Protein AF-A0A537JUT5-F1 (afdb_monomer)

Organism: NCBI:txid2569760

Foldseek 3Di:
DVVVLLVVLLVLLQVLVVVLVCLVPPDPDDPVVSLVVNLVSLVVSLVVNVVSQDPDDPDPLSVVLVVLSVVLVVQLVVLVPDPPDDPVRSVVVNSVSSVVSSVVNCVSSVHD

Radius of gyration: 15.21 Å; Cα contacts (8 Å, |Δi|>4): 72; chains: 1; bounding box: 45×18×39 Å

Nearest PDB structures (foldseek):
  2lfd-assembly1_A  TM=4.135E-01  e=1.112E+00  Escherichia coli
  6fvq-assembly1_A  TM=3.020E-01  e=5.779E+00  endosymbiont of Tevnia jerichonana (vent Tica)

Solvent-accessible surface area (backbone atoms only — not comparable to full-atom values): 6455 Å² total; per-residue (Å²): 111,70,66,61,50,50,52,53,49,38,53,55,50,51,51,47,51,51,53,46,51,45,50,70,75,72,54,95,63,55,73,68,58,43,50,55,52,40,55,45,48,44,51,56,46,53,52,52,50,58,74,65,54,70,97,75,73,90,49,66,65,64,49,49,53,50,53,49,53,49,51,43,49,54,54,48,53,53,59,67,68,50,83,92,61,57,69,70,60,5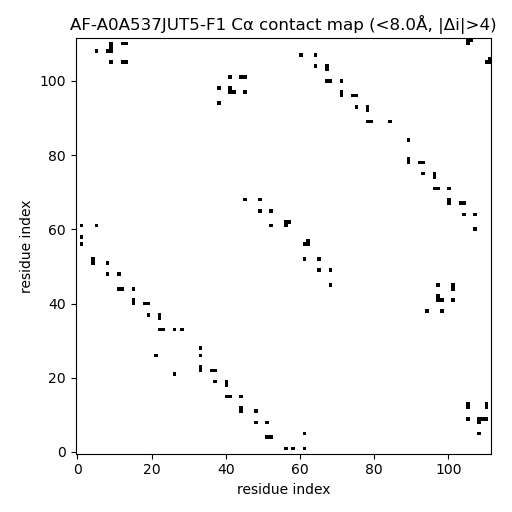0,50,53,52,50,54,50,48,49,48,53,45,45,51,52,50,33,50,76,60,72,52,133

Secondary structure (DSSP, 8-state):
-HHHHHHHHHHHHHHHHHHHHHHHHS--S-HHHHHHHHHHHHHHHHHHHHHHS-SS---HHHHHHHHHHHHHHHHHHHHHT-SS--HHHHHHHHHHHHHHHHHHHHHHTT--

Structure (mmCIF, N/CA/C/O backbone):
data_AF-A0A537JUT5-F1
#
_entry.id   AF-A0A537JUT5-F1
#
loop_
_atom_site.group_PDB
_atom_site.id
_atom_site.type_symbol
_atom_site.label_atom_id
_atom_site.label_alt_id
_atom_site.label_comp_id
_atom_site.label_asym_id
_atom_site.label_entity_id
_atom_site.label_seq_id
_atom_site.pdbx_PDB_ins_code
_atom_site.Cartn_x
_atom_site.Cartn_y
_atom_site.Cartn_z
_atom_site.occupancy
_atom_site.B_iso_or_equiv
_atom_site.auth_seq_id
_atom_site.auth_comp_id
_atom_site.auth_asym_id
_atom_site.auth_atom_id
_atom_site.pdbx_PDB_model_num
ATOM 1 N N . MET A 1 1 ? -20.088 -3.867 12.276 1.00 65.56 1 MET A N 1
ATOM 2 C CA . MET A 1 1 ? -19.205 -4.772 11.504 1.00 65.56 1 MET A CA 1
ATOM 3 C C . MET A 1 1 ? -18.048 -4.011 10.877 1.00 65.56 1 MET A C 1
ATOM 5 O O . MET A 1 1 ? -16.918 -4.393 11.133 1.00 65.56 1 MET A O 1
ATOM 9 N N . SER A 1 2 ? -18.295 -2.923 10.140 1.00 80.44 2 SER A N 1
ATOM 10 C CA . SER A 1 2 ? -17.233 -2.136 9.489 1.00 80.44 2 SER A CA 1
ATOM 11 C C . SER A 1 2 ? -16.146 -1.626 10.444 1.00 80.44 2 SER A C 1
ATOM 13 O O . SER A 1 2 ? -14.970 -1.771 10.134 1.00 80.44 2 SER A O 1
ATOM 15 N N . ASP A 1 3 ? -16.507 -1.134 11.635 1.00 86.12 3 ASP A N 1
ATOM 16 C CA . ASP A 1 3 ? -15.513 -0.654 12.612 1.00 86.12 3 ASP A CA 1
ATOM 17 C C . ASP A 1 3 ? -14.598 -1.761 13.151 1.00 86.12 3 ASP A C 1
ATOM 19 O O . ASP A 1 3 ? -13.412 -1.530 13.360 1.00 86.12 3 ASP A O 1
ATOM 23 N N . GLN A 1 4 ? -15.119 -2.980 13.328 1.00 89.75 4 GLN A N 1
ATOM 24 C CA . GLN A 1 4 ? -14.309 -4.119 13.767 1.00 89.75 4 GLN A CA 1
ATOM 25 C C . GLN A 1 4 ? -13.291 -4.510 12.689 1.00 89.75 4 GLN A C 1
ATOM 27 O O . GLN A 1 4 ? -12.134 -4.759 13.008 1.00 89.75 4 GLN A O 1
ATOM 32 N N . VAL A 1 5 ? -13.704 -4.509 11.417 1.00 92.12 5 VAL A N 1
ATOM 33 C CA . VAL A 1 5 ? -12.796 -4.761 10.287 1.00 92.12 5 VAL A CA 1
ATOM 34 C C . VAL A 1 5 ? -11.716 -3.683 10.227 1.00 92.12 5 VAL A C 1
ATOM 36 O O . VAL A 1 5 ? -10.541 -4.009 10.116 1.00 92.12 5 VAL A O 1
ATOM 39 N N . LEU A 1 6 ? -12.082 -2.407 10.364 1.00 93.56 6 LEU A N 1
ATOM 40 C CA . LEU A 1 6 ? -11.117 -1.305 10.355 1.00 93.56 6 LEU A CA 1
ATOM 41 C C . LEU A 1 6 ? -10.109 -1.392 11.503 1.00 93.56 6 LEU A C 1
ATOM 43 O O . LEU A 1 6 ? -8.927 -1.174 11.269 1.00 93.56 6 LEU A O 1
ATOM 47 N N . GLN A 1 7 ? -10.538 -1.763 12.711 1.00 94.31 7 GLN A N 1
ATOM 48 C CA . GLN A 1 7 ? -9.621 -1.987 13.833 1.00 94.31 7 GLN A CA 1
ATOM 49 C C . GLN A 1 7 ? -8.656 -3.146 13.571 1.00 94.31 7 GLN A C 1
ATOM 51 O O . GLN A 1 7 ? -7.471 -3.043 13.878 1.00 94.31 7 GLN A O 1
ATOM 56 N N . GLN A 1 8 ? -9.140 -4.243 12.984 1.00 94.62 8 GLN A N 1
ATOM 57 C CA . GLN A 1 8 ? -8.281 -5.373 12.631 1.00 94.62 8 GLN A CA 1
ATOM 58 C C . GLN A 1 8 ? -7.277 -5.001 11.532 1.00 94.62 8 GLN A C 1
ATOM 60 O O . GLN A 1 8 ? -6.111 -5.375 11.625 1.00 94.62 8 GLN A O 1
ATOM 65 N N . LEU A 1 9 ? -7.710 -4.236 10.526 1.00 95.38 9 LEU A N 1
ATOM 66 C CA . LEU A 1 9 ? -6.833 -3.706 9.480 1.00 95.38 9 LEU A CA 1
ATOM 67 C C . LEU A 1 9 ? -5.789 -2.746 10.055 1.00 95.38 9 LEU A C 1
ATOM 69 O O . LEU A 1 9 ? -4.621 -2.840 9.694 1.00 95.38 9 LEU A O 1
ATOM 73 N N . GLN A 1 10 ? -6.190 -1.866 10.974 1.00 96.12 10 GLN A N 1
ATOM 74 C CA . GLN A 1 10 ? -5.272 -0.954 11.649 1.00 96.12 10 GLN A CA 1
ATOM 75 C C . GLN A 1 10 ? -4.201 -1.734 12.418 1.00 96.12 10 GLN A C 1
ATOM 77 O O . GLN A 1 10 ? -3.019 -1.494 12.211 1.00 96.12 10 GLN A O 1
ATOM 82 N N . GLY A 1 11 ? -4.599 -2.718 13.233 1.00 96.25 11 GLY A N 1
ATOM 83 C CA . GLY A 1 11 ? -3.660 -3.563 13.974 1.00 96.25 11 GLY A CA 1
ATOM 84 C C . GLY A 1 11 ? -2.686 -4.316 13.063 1.00 96.25 11 GLY A C 1
ATOM 85 O O . GLY A 1 11 ? -1.484 -4.295 13.310 1.00 96.25 11 GLY A O 1
ATOM 86 N N . LEU A 1 12 ? -3.194 -4.908 11.978 1.00 96.69 12 LEU A N 1
ATOM 87 C CA . LEU A 1 12 ? -2.383 -5.606 10.979 1.00 96.69 12 LEU A CA 1
ATOM 88 C C . LEU A 1 12 ? -1.328 -4.684 10.346 1.00 96.69 12 LEU A C 1
ATOM 90 O O . LEU A 1 12 ? -0.159 -5.051 10.248 1.00 96.69 12 LEU A O 1
ATOM 94 N N . VAL A 1 13 ? -1.738 -3.497 9.891 1.00 96.25 13 VAL A N 1
ATOM 95 C CA . VAL A 1 13 ? -0.833 -2.562 9.209 1.00 96.25 13 VAL A CA 1
ATOM 96 C C . VAL A 1 13 ? 0.157 -1.936 10.195 1.00 96.25 13 VAL A C 1
ATOM 98 O O . VAL A 1 13 ? 1.326 -1.777 9.856 1.00 96.25 13 VAL A O 1
ATOM 101 N N . SER A 1 14 ? -0.257 -1.650 11.433 1.00 96.38 14 SER A N 1
ATOM 102 C CA . SER A 1 14 ? 0.657 -1.176 12.478 1.00 96.38 14 SER A CA 1
ATOM 103 C C . SER A 1 14 ? 1.743 -2.206 12.805 1.00 96.38 14 SER A C 1
ATOM 105 O O . SER A 1 14 ? 2.909 -1.835 12.910 1.00 96.38 14 SER A O 1
ATOM 107 N N . GLU A 1 15 ? 1.394 -3.492 12.913 1.00 95.38 15 GLU A N 1
ATOM 108 C CA . GLU A 1 15 ? 2.373 -4.565 13.138 1.00 95.38 15 GLU A CA 1
ATOM 109 C C . GLU A 1 15 ? 3.392 -4.645 11.993 1.00 95.38 15 GLU A C 1
ATOM 111 O O . GLU A 1 15 ? 4.595 -4.715 12.241 1.00 95.38 15 GLU A O 1
ATOM 116 N N . ALA A 1 16 ? 2.932 -4.536 10.744 1.00 95.06 16 ALA A N 1
ATOM 117 C CA . ALA A 1 16 ? 3.805 -4.540 9.573 1.00 95.06 16 ALA A CA 1
ATOM 118 C C . ALA A 1 16 ? 4.776 -3.345 9.537 1.00 95.06 16 ALA A C 1
ATOM 120 O O . ALA A 1 16 ? 5.941 -3.495 9.159 1.00 95.06 16 ALA A O 1
ATOM 121 N N . ILE A 1 17 ? 4.325 -2.152 9.945 1.00 93.31 17 ILE A N 1
ATOM 122 C CA . ILE A 1 17 ? 5.193 -0.967 10.049 1.00 93.31 17 ILE A CA 1
ATOM 123 C C . ILE A 1 17 ? 6.270 -1.181 11.110 1.00 93.31 17 ILE A C 1
ATOM 125 O O . ILE A 1 17 ? 7.441 -0.893 10.855 1.00 93.31 17 ILE A O 1
ATOM 129 N N . GLU A 1 18 ? 5.901 -1.704 12.277 1.00 92.38 18 GLU A N 1
ATOM 130 C CA . GLU A 1 18 ? 6.859 -1.981 13.347 1.00 92.38 18 GLU A CA 1
ATOM 131 C C . GLU A 1 18 ? 7.855 -3.078 12.954 1.00 92.38 18 GLU A C 1
ATOM 133 O O . GLU A 1 18 ? 9.054 -2.928 13.193 1.00 92.38 18 GLU A O 1
ATOM 138 N N . GLU A 1 19 ? 7.410 -4.130 12.260 1.00 91.56 19 GLU A N 1
ATOM 139 C CA . GLU A 1 19 ? 8.302 -5.146 11.695 1.00 91.56 19 GLU A CA 1
ATOM 140 C C . GLU A 1 19 ? 9.313 -4.505 10.735 1.00 91.56 19 GLU A C 1
ATOM 142 O O . GLU A 1 19 ? 10.525 -4.698 10.878 1.00 91.56 19 GLU A O 1
ATOM 147 N N . ARG A 1 20 ? 8.842 -3.660 9.810 1.00 88.69 20 ARG A N 1
ATOM 148 C CA . ARG A 1 20 ? 9.702 -2.960 8.849 1.00 88.69 20 ARG A CA 1
ATOM 149 C C . ARG A 1 20 ? 10.694 -2.014 9.530 1.00 88.69 20 ARG A C 1
ATOM 151 O O . ARG A 1 20 ? 11.868 -1.998 9.158 1.00 88.69 20 ARG A O 1
ATOM 158 N N . ARG A 1 21 ? 10.263 -1.258 10.545 1.00 86.62 21 ARG A N 1
ATOM 159 C CA . ARG A 1 21 ? 11.150 -0.421 11.376 1.00 86.62 21 ARG A CA 1
ATOM 160 C C . ARG A 1 21 ? 12.196 -1.287 12.091 1.00 86.62 21 ARG A C 1
ATOM 162 O O . ARG A 1 21 ? 13.378 -0.941 12.102 1.00 86.62 21 ARG A O 1
ATOM 169 N N . GLY A 1 22 ? 11.798 -2.451 12.602 1.00 84.38 22 GLY A N 1
ATOM 170 C CA . GLY A 1 22 ? 12.682 -3.421 13.248 1.00 84.38 22 GLY A CA 1
ATOM 171 C C . GLY A 1 22 ? 13.792 -3.955 12.337 1.00 84.38 22 GLY A C 1
ATOM 172 O O . GLY A 1 22 ? 14.931 -4.107 12.791 1.00 84.38 22 GLY A O 1
ATOM 173 N N . LEU A 1 23 ? 13.507 -4.162 11.044 1.00 84.06 23 LEU A N 1
ATOM 174 C CA . LEU A 1 23 ? 14.511 -4.569 10.048 1.00 84.06 23 LEU A CA 1
ATOM 175 C C . LEU A 1 23 ? 15.638 -3.539 9.897 1.00 84.06 23 LEU A C 1
ATOM 177 O O . LEU A 1 23 ? 16.791 -3.915 9.682 1.00 84.06 23 LEU A O 1
ATOM 181 N N . VAL A 1 24 ? 15.322 -2.251 10.033 1.00 74.31 24 VAL A N 1
ATOM 182 C CA . VAL A 1 24 ? 16.300 -1.159 9.921 1.00 74.31 24 VAL A CA 1
ATOM 183 C C . VAL A 1 24 ? 17.110 -1.004 11.209 1.00 74.31 24 VAL A C 1
ATOM 185 O O . VAL A 1 24 ? 18.315 -0.776 11.157 1.00 74.31 24 VAL A O 1
ATOM 188 N N . VAL A 1 25 ? 16.465 -1.140 12.371 1.00 67.06 25 VAL A N 1
ATOM 189 C CA . VAL A 1 25 ? 17.079 -0.819 13.670 1.00 67.06 25 VAL A CA 1
ATOM 190 C C . VAL A 1 25 ? 17.967 -1.948 14.210 1.00 67.06 25 VAL A C 1
ATOM 192 O O . VAL A 1 25 ? 18.975 -1.670 14.859 1.00 67.06 25 VAL A O 1
ATOM 195 N N . TYR A 1 26 ? 17.632 -3.216 13.950 1.00 59.00 26 TYR A N 1
ATOM 196 C CA . TYR A 1 26 ? 18.259 -4.353 14.645 1.00 59.00 26 TYR A CA 1
ATOM 197 C C . TYR A 1 26 ? 19.051 -5.309 13.753 1.00 59.00 26 TYR A C 1
ATOM 199 O O . TYR A 1 26 ? 19.550 -6.331 14.236 1.00 59.00 26 TYR A O 1
ATOM 207 N N . SER A 1 27 ? 19.202 -5.009 12.465 1.00 61.72 27 SER A N 1
ATOM 208 C CA . SER A 1 27 ? 19.840 -5.946 11.548 1.00 61.72 27 SER A CA 1
ATOM 209 C C . SER A 1 27 ? 21.346 -5.693 11.387 1.00 61.72 27 SER A C 1
ATOM 211 O O . SER A 1 27 ? 21.813 -4.585 11.148 1.00 61.72 27 SER A O 1
ATOM 213 N N . ARG A 1 28 ? 22.137 -6.771 11.486 1.00 69.31 28 ARG A N 1
ATOM 214 C CA . ARG A 1 28 ? 23.514 -6.842 10.946 1.00 69.31 28 ARG A CA 1
ATOM 215 C C . ARG A 1 28 ? 23.507 -7.233 9.458 1.00 69.31 28 ARG A C 1
ATOM 217 O O . ARG A 1 28 ? 24.495 -7.766 8.959 1.00 69.31 28 ARG A O 1
ATOM 224 N N . LEU A 1 29 ? 22.359 -7.075 8.801 1.00 73.38 29 LEU A N 1
ATOM 225 C CA . LEU A 1 29 ? 22.100 -7.544 7.445 1.00 73.38 29 LEU A CA 1
ATOM 226 C C . LEU A 1 29 ? 22.675 -6.571 6.421 1.00 73.38 29 LEU A C 1
ATOM 228 O O . LEU A 1 29 ? 22.883 -5.389 6.703 1.00 73.38 29 LEU A O 1
ATOM 232 N N . GLN A 1 30 ? 22.925 -7.070 5.213 1.00 81.81 30 GLN A N 1
ATOM 233 C CA . GLN A 1 30 ? 23.303 -6.196 4.112 1.00 81.81 30 GLN A CA 1
ATOM 234 C C . GLN A 1 30 ? 22.092 -5.361 3.659 1.00 81.81 30 GLN A C 1
ATOM 236 O O . GLN A 1 30 ? 20.965 -5.858 3.697 1.00 81.81 30 GLN A O 1
ATOM 241 N N . PRO A 1 31 ? 22.291 -4.129 3.150 1.00 82.69 31 PRO A N 1
ATOM 242 C CA . PRO A 1 31 ? 21.191 -3.264 2.709 1.00 82.69 31 PRO A CA 1
ATOM 243 C C . PRO A 1 31 ? 20.213 -3.927 1.725 1.00 82.69 31 PRO A C 1
ATOM 245 O O . PRO A 1 31 ? 19.010 -3.707 1.806 1.00 82.69 31 PRO A O 1
ATOM 248 N N . VAL A 1 32 ? 20.717 -4.788 0.835 1.00 84.44 32 VAL A N 1
ATOM 249 C CA . VAL A 1 32 ? 19.900 -5.533 -0.140 1.00 84.44 32 VAL A CA 1
ATOM 250 C C . VAL A 1 32 ? 18.991 -6.565 0.535 1.00 84.44 32 VAL A C 1
ATOM 252 O O . VAL A 1 32 ? 17.872 -6.799 0.087 1.00 84.44 32 VAL A O 1
ATOM 255 N N . GLU A 1 33 ? 19.452 -7.195 1.615 1.00 84.44 33 GLU A N 1
ATOM 256 C CA . GLU A 1 33 ? 18.653 -8.163 2.369 1.00 84.44 33 GLU A CA 1
ATOM 257 C C . GLU A 1 33 ? 17.543 -7.456 3.150 1.00 84.44 33 GLU A C 1
ATOM 259 O O . GLU A 1 33 ? 16.411 -7.936 3.163 1.00 84.44 33 GLU A O 1
ATOM 264 N N . ILE A 1 34 ? 17.850 -6.288 3.728 1.00 86.62 34 ILE A N 1
ATOM 265 C CA . ILE A 1 34 ? 16.877 -5.433 4.420 1.00 86.62 34 ILE A CA 1
ATOM 266 C C . ILE A 1 34 ? 15.778 -4.991 3.452 1.00 86.62 34 ILE A C 1
ATOM 268 O O . ILE A 1 34 ? 14.602 -5.167 3.761 1.00 86.62 34 ILE A O 1
ATOM 272 N N . ASP A 1 35 ? 16.146 -4.469 2.277 1.00 87.88 35 ASP A N 1
ATOM 273 C CA . ASP A 1 35 ? 15.172 -4.038 1.269 1.00 87.88 35 ASP A CA 1
ATOM 274 C C . ASP A 1 35 ? 14.286 -5.211 0.834 1.00 87.88 35 ASP A C 1
ATOM 276 O O . ASP A 1 35 ? 13.064 -5.120 0.908 1.00 87.88 35 ASP A O 1
ATOM 280 N N . ARG A 1 36 ? 14.873 -6.372 0.520 1.00 88.50 36 ARG A N 1
ATOM 281 C CA . ARG A 1 36 ? 14.103 -7.566 0.140 1.00 88.50 36 ARG A CA 1
ATOM 282 C C . ARG A 1 36 ? 13.102 -7.998 1.212 1.00 88.50 36 ARG A C 1
ATOM 284 O O . ARG A 1 36 ? 11.997 -8.427 0.880 1.00 88.50 36 ARG A O 1
ATOM 291 N N . MET A 1 37 ? 13.494 -7.937 2.483 1.00 90.50 37 MET A N 1
ATOM 292 C CA . MET A 1 37 ? 12.603 -8.256 3.597 1.00 90.50 37 MET A CA 1
ATOM 293 C C . MET A 1 37 ? 11.500 -7.206 3.742 1.00 90.50 37 MET A C 1
ATOM 295 O O . MET A 1 37 ? 10.341 -7.586 3.875 1.00 90.50 37 MET A O 1
ATOM 299 N N . ALA A 1 38 ? 11.824 -5.916 3.625 1.00 91.25 38 ALA A N 1
ATOM 300 C CA . ALA A 1 38 ? 10.833 -4.842 3.650 1.00 91.25 38 ALA A CA 1
ATOM 301 C C . ALA A 1 38 ? 9.792 -5.007 2.529 1.00 91.25 38 ALA A C 1
ATOM 303 O O . ALA A 1 38 ? 8.594 -4.999 2.810 1.00 91.25 38 ALA A O 1
ATOM 304 N N . ARG A 1 39 ? 10.229 -5.293 1.292 1.00 93.12 39 ARG A N 1
ATOM 305 C CA . ARG A 1 39 ? 9.319 -5.555 0.160 1.00 93.12 39 ARG A CA 1
ATOM 306 C C . ARG A 1 39 ? 8.407 -6.751 0.399 1.00 93.12 39 ARG A C 1
ATOM 308 O O . ARG A 1 39 ? 7.257 -6.744 -0.031 1.00 93.12 39 ARG A O 1
ATOM 315 N N . ARG A 1 40 ? 8.897 -7.787 1.087 1.00 93.88 40 ARG A N 1
ATOM 316 C CA . ARG A 1 40 ? 8.061 -8.931 1.474 1.00 93.88 40 ARG A CA 1
ATOM 317 C C . ARG A 1 40 ? 6.990 -8.516 2.480 1.00 93.88 40 ARG A C 1
ATOM 319 O O . ARG A 1 40 ? 5.829 -8.825 2.255 1.00 93.88 40 ARG A O 1
ATOM 326 N N . VAL A 1 41 ? 7.365 -7.792 3.535 1.00 94.88 41 VAL A N 1
ATOM 327 C CA . VAL A 1 41 ? 6.419 -7.304 4.554 1.00 94.88 41 VAL A CA 1
ATOM 328 C C . VAL A 1 41 ? 5.318 -6.454 3.914 1.00 94.88 41 VAL A C 1
ATOM 330 O O . VAL A 1 41 ? 4.139 -6.663 4.198 1.00 94.88 41 VAL A O 1
ATOM 333 N N . GLU A 1 42 ? 5.680 -5.547 3.005 1.00 94.75 42 GLU A N 1
ATOM 334 C CA . GLU A 1 42 ? 4.728 -4.708 2.265 1.00 94.75 42 GLU A CA 1
ATOM 335 C C . GLU A 1 42 ? 3.732 -5.561 1.461 1.00 94.75 42 GLU A C 1
ATOM 337 O O . GLU A 1 42 ? 2.519 -5.434 1.643 1.00 94.75 42 GLU A O 1
ATOM 342 N N . ARG A 1 43 ? 4.230 -6.478 0.620 1.00 95.69 43 ARG A N 1
ATOM 343 C CA . ARG A 1 43 ? 3.400 -7.354 -0.228 1.00 95.69 43 ARG A CA 1
ATOM 344 C C . ARG A 1 43 ? 2.474 -8.250 0.593 1.00 95.69 43 ARG A C 1
ATOM 346 O O . ARG A 1 43 ? 1.270 -8.270 0.343 1.00 95.69 43 ARG A O 1
ATOM 353 N N . ASP A 1 44 ? 3.017 -8.932 1.599 1.00 96.56 44 ASP A N 1
ATOM 354 C CA . ASP A 1 44 ? 2.256 -9.840 2.461 1.00 96.56 44 ASP A CA 1
ATOM 355 C C . ASP A 1 44 ?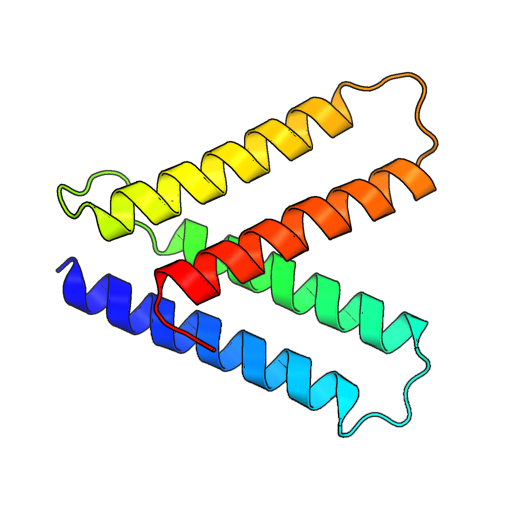 1.149 -9.080 3.207 1.00 96.56 44 ASP A C 1
ATOM 357 O O . ASP A 1 44 ? 0.038 -9.583 3.387 1.00 96.56 44 ASP A O 1
ATOM 361 N N . THR A 1 45 ? 1.424 -7.842 3.625 1.00 96.88 45 THR A N 1
ATOM 362 C CA . THR A 1 45 ? 0.429 -6.995 4.291 1.00 96.88 45 THR A CA 1
ATOM 363 C C . THR A 1 45 ? -0.678 -6.582 3.332 1.00 96.88 45 THR A C 1
ATOM 365 O O . THR A 1 45 ? -1.851 -6.718 3.671 1.00 96.88 45 THR A O 1
ATOM 368 N N . ILE A 1 46 ? -0.336 -6.145 2.119 1.00 96.88 46 ILE A N 1
ATOM 369 C CA . ILE A 1 46 ? -1.311 -5.798 1.077 1.00 96.88 46 ILE A CA 1
ATOM 370 C C . ILE A 1 46 ? -2.230 -6.983 0.751 1.00 96.88 46 ILE A C 1
ATOM 372 O O . ILE A 1 46 ? -3.446 -6.813 0.628 1.00 96.88 46 ILE A O 1
ATOM 376 N N . GLU A 1 47 ? -1.682 -8.193 0.639 1.00 96.31 47 GLU A N 1
ATOM 377 C CA . GLU A 1 47 ? -2.473 -9.406 0.417 1.00 96.31 47 GLU A CA 1
ATOM 378 C C . GLU A 1 47 ? -3.431 -9.696 1.576 1.00 96.31 47 GLU A C 1
ATOM 380 O O . GLU A 1 47 ? -4.621 -9.931 1.344 1.00 96.31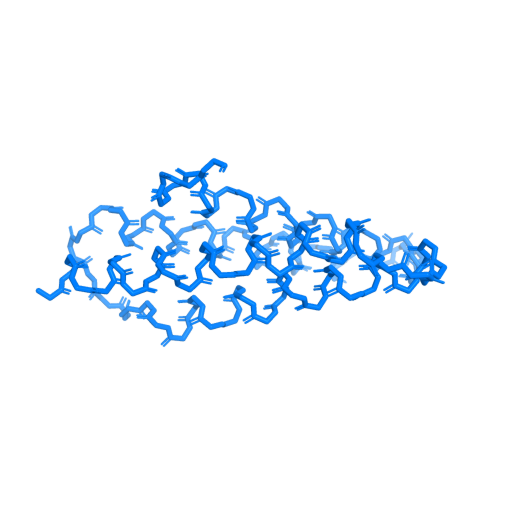 47 GLU A O 1
ATOM 385 N N . LYS A 1 48 ? -2.956 -9.608 2.824 1.00 96.50 48 LYS A N 1
ATOM 386 C CA . LYS A 1 48 ? -3.797 -9.791 4.017 1.00 96.50 48 LYS A CA 1
ATOM 387 C C . LYS A 1 48 ? -4.905 -8.737 4.105 1.00 96.50 48 LYS A C 1
ATOM 389 O O . LYS A 1 48 ? -6.058 -9.098 4.332 1.00 96.50 48 LYS A O 1
ATOM 394 N N . VAL A 1 49 ? -4.589 -7.460 3.864 1.00 95.56 49 VAL A N 1
ATOM 395 C CA . VAL A 1 49 ? -5.580 -6.368 3.830 1.00 95.56 49 VAL A CA 1
ATOM 396 C C . VAL A 1 49 ? -6.657 -6.675 2.791 1.00 95.56 49 VAL A C 1
ATOM 398 O O . VAL A 1 49 ? -7.845 -6.615 3.106 1.00 95.56 49 VAL A O 1
ATOM 401 N N . ARG A 1 50 ? -6.262 -7.070 1.575 1.00 94.50 50 ARG A N 1
ATOM 402 C CA . ARG A 1 50 ? -7.193 -7.437 0.499 1.00 94.50 50 ARG A CA 1
ATOM 403 C C . ARG A 1 50 ? -8.116 -8.585 0.905 1.00 94.50 50 ARG A C 1
ATOM 405 O O . ARG A 1 50 ? -9.314 -8.495 0.667 1.00 94.50 50 ARG A O 1
ATOM 412 N N . GLY A 1 51 ? -7.578 -9.622 1.549 1.00 94.50 51 GLY A N 1
ATOM 413 C CA . GLY A 1 51 ? -8.351 -10.777 2.019 1.00 94.50 51 GLY A CA 1
ATOM 414 C C . GLY A 1 51 ? -9.312 -10.478 3.178 1.00 94.50 51 GLY A C 1
ATOM 415 O O . GLY A 1 51 ? -10.258 -11.229 3.394 1.00 94.50 51 GLY A O 1
ATOM 416 N N . MET A 1 52 ? -9.090 -9.392 3.922 1.00 93.69 52 ME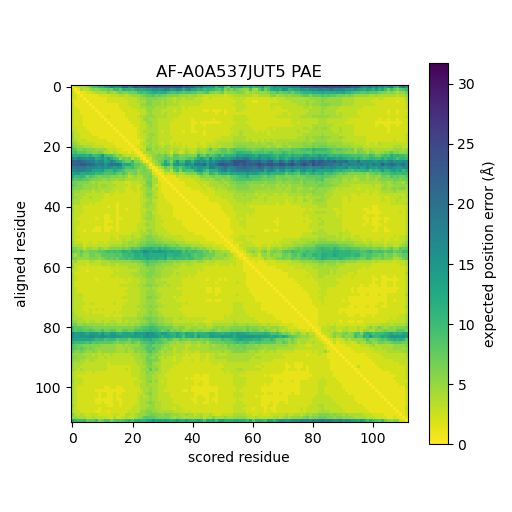T A N 1
ATOM 417 C CA . MET A 1 52 ? -9.944 -8.974 5.041 1.00 93.69 52 MET A CA 1
ATOM 418 C C . MET A 1 52 ? -11.025 -7.966 4.642 1.00 93.69 52 MET A C 1
ATOM 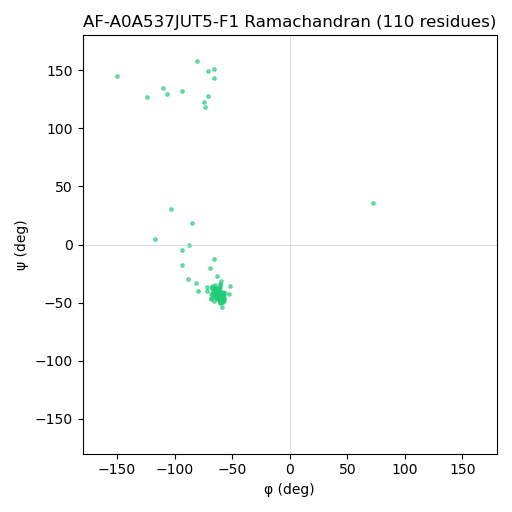420 O O . MET A 1 52 ? -11.987 -7.768 5.390 1.00 93.69 52 MET A O 1
ATOM 424 N N . LEU A 1 53 ? -10.880 -7.305 3.491 1.00 92.62 53 LEU A N 1
ATOM 425 C CA . LEU A 1 53 ? -11.885 -6.365 3.014 1.00 92.62 53 LEU A CA 1
ATOM 426 C C . LEU A 1 53 ? -13.142 -7.126 2.564 1.00 92.62 53 LEU A C 1
ATOM 428 O O . LEU A 1 53 ? -13.048 -8.020 1.727 1.00 92.62 53 LEU A O 1
ATOM 432 N N . PRO A 1 54 ? -14.339 -6.763 3.061 1.00 89.25 54 PRO A N 1
ATOM 433 C CA . PRO A 1 54 ? -15.579 -7.356 2.569 1.00 89.25 54 PRO A CA 1
ATOM 434 C C . PRO A 1 54 ? -15.803 -6.959 1.106 1.00 89.25 54 PRO A C 1
ATOM 436 O O . PRO A 1 54 ? -15.435 -5.850 0.728 1.00 89.25 54 PRO A O 1
ATOM 439 N N . ASP A 1 55 ? -16.478 -7.783 0.302 1.00 85.25 55 ASP A N 1
ATOM 440 C CA . ASP A 1 55 ? -16.785 -7.454 -1.104 1.00 85.25 55 ASP A CA 1
ATOM 441 C C . ASP A 1 55 ? -17.745 -6.261 -1.225 1.00 85.25 55 ASP A C 1
ATOM 443 O O . ASP A 1 55 ? -17.603 -5.384 -2.080 1.00 85.25 55 ASP A O 1
ATOM 447 N N . THR A 1 56 ? -18.704 -6.167 -0.302 1.00 84.50 56 THR A N 1
ATOM 448 C CA . THR A 1 56 ? -19.700 -5.093 -0.249 1.00 84.50 56 THR A CA 1
ATOM 449 C C . THR A 1 56 ? -19.662 -4.400 1.105 1.00 84.50 56 THR A C 1
ATOM 451 O O . THR A 1 56 ? -19.767 -5.045 2.145 1.00 84.50 56 THR A O 1
ATOM 454 N N . SER A 1 57 ? -19.534 -3.074 1.102 1.00 86.00 57 SER A N 1
ATOM 455 C CA . SER A 1 57 ? -19.613 -2.239 2.301 1.00 86.00 57 SER A CA 1
ATOM 456 C C . SER A 1 57 ? -20.165 -0.869 1.922 1.00 86.00 57 SER A C 1
ATOM 458 O O . SER A 1 57 ? -19.872 -0.379 0.834 1.00 86.00 57 SER A O 1
ATOM 460 N N . GLN A 1 58 ? -20.952 -0.266 2.813 1.00 88.69 58 GLN A N 1
ATOM 461 C CA . GLN A 1 58 ? -21.381 1.135 2.709 1.00 88.69 58 GLN A CA 1
ATOM 462 C C . GLN A 1 58 ? -20.451 2.085 3.485 1.00 88.69 58 GLN A C 1
ATOM 464 O O . GLN A 1 58 ? -20.632 3.299 3.438 1.00 88.69 58 GLN A O 1
ATOM 469 N N . ASP A 1 59 ? -19.460 1.549 4.209 1.00 92.38 59 ASP A N 1
ATOM 470 C CA . ASP A 1 59 ? -18.469 2.363 4.912 1.00 92.38 59 ASP A CA 1
ATOM 471 C C . ASP A 1 59 ? -17.483 2.965 3.903 1.00 92.38 59 ASP A C 1
ATOM 473 O O . ASP A 1 59 ? -16.756 2.244 3.211 1.00 92.38 59 ASP A O 1
ATOM 477 N N . GLN A 1 60 ? -17.451 4.297 3.845 1.00 92.00 60 GLN A N 1
ATOM 478 C CA . GLN A 1 60 ? -16.620 5.055 2.911 1.00 92.00 60 GLN A CA 1
ATOM 479 C C . GLN A 1 60 ? -15.121 4.779 3.082 1.00 92.00 60 GLN A C 1
ATOM 481 O O . GLN A 1 60 ? -14.393 4.795 2.092 1.00 92.00 60 GLN A O 1
ATOM 486 N N . ARG A 1 61 ? -14.648 4.480 4.301 1.00 92.94 61 ARG A N 1
ATOM 487 C CA . ARG A 1 61 ? -13.232 4.170 4.558 1.00 92.94 61 ARG A CA 1
ATOM 488 C C . ARG A 1 61 ? -12.855 2.836 3.927 1.00 92.94 61 ARG A C 1
ATOM 490 O O . ARG A 1 61 ? -11.868 2.756 3.204 1.00 92.94 61 ARG A O 1
ATOM 497 N N . LEU A 1 62 ? -13.688 1.811 4.121 1.00 94.06 62 LEU A N 1
ATOM 498 C CA . LEU A 1 62 ? -13.483 0.493 3.509 1.00 94.06 62 LEU A CA 1
ATOM 499 C C . LEU A 1 62 ? -13.563 0.555 1.977 1.00 94.06 62 LEU A C 1
ATOM 501 O O . LEU A 1 62 ? -12.773 -0.092 1.291 1.00 94.06 62 LEU A O 1
ATOM 505 N N . MET A 1 63 ? -14.480 1.363 1.435 1.00 94.62 63 MET A N 1
ATOM 506 C CA . MET A 1 63 ? -14.538 1.626 -0.006 1.00 94.62 63 MET A CA 1
ATOM 507 C C . MET A 1 63 ? -13.271 2.326 -0.507 1.00 94.62 63 MET A C 1
ATOM 509 O O . MET A 1 63 ? -12.734 1.940 -1.540 1.00 94.62 63 MET A O 1
ATOM 513 N N . GLY A 1 64 ? -12.766 3.315 0.235 1.00 95.00 64 GLY A N 1
ATOM 514 C CA . GLY A 1 64 ? -11.514 3.999 -0.077 1.00 95.00 64 GLY A CA 1
ATOM 515 C C . GLY A 1 64 ? -10.327 3.038 -0.137 1.00 95.00 64 GLY A C 1
ATOM 516 O O . GLY A 1 64 ? -9.591 3.050 -1.121 1.00 95.00 64 GLY A O 1
ATOM 517 N N . LEU A 1 65 ? -10.175 2.170 0.868 1.00 95.81 65 LEU A N 1
ATOM 518 C CA . LEU A 1 65 ? -9.109 1.162 0.902 1.00 95.81 65 LEU A CA 1
ATOM 519 C C . LEU A 1 65 ? -9.184 0.223 -0.307 1.00 95.81 65 LEU A C 1
ATOM 521 O O . LEU A 1 65 ? -8.175 -0.027 -0.965 1.00 95.81 65 LEU A O 1
ATOM 525 N N . ARG A 1 66 ? -10.390 -0.244 -0.657 1.00 95.44 66 ARG A N 1
ATOM 526 C CA . ARG A 1 66 ? -10.589 -1.083 -1.845 1.00 95.44 66 ARG A CA 1
ATOM 527 C C . ARG A 1 66 ? -10.216 -0.349 -3.131 1.00 95.44 66 ARG A C 1
ATOM 529 O O . ARG A 1 66 ? -9.515 -0.910 -3.964 1.00 95.44 66 ARG A O 1
ATOM 536 N N . ASN A 1 67 ? -10.644 0.904 -3.278 1.00 96.00 67 ASN A N 1
ATOM 537 C CA . ASN A 1 67 ? -10.311 1.717 -4.446 1.00 96.00 67 ASN A CA 1
ATOM 538 C C . ASN A 1 67 ? -8.798 1.924 -4.570 1.00 96.00 67 ASN A C 1
ATOM 540 O O . ASN A 1 67 ? -8.264 1.876 -5.676 1.00 96.00 67 ASN A O 1
ATOM 544 N N . ARG A 1 68 ? -8.093 2.115 -3.448 1.00 97.12 68 ARG A N 1
ATOM 545 C CA . ARG A 1 68 ? -6.637 2.270 -3.462 1.00 97.12 68 ARG A CA 1
ATOM 546 C C . ARG A 1 68 ? -5.918 0.993 -3.896 1.00 97.12 68 ARG A C 1
ATOM 548 O O . ARG A 1 68 ? -4.985 1.075 -4.697 1.00 97.12 68 ARG A O 1
ATOM 555 N N . LEU A 1 69 ? -6.368 -0.163 -3.404 1.00 96.75 69 LEU A N 1
ATOM 556 C CA . LEU A 1 69 ? -5.857 -1.473 -3.817 1.00 96.75 69 LEU A CA 1
ATOM 557 C C . LEU A 1 69 ? -6.144 -1.768 -5.289 1.00 96.75 69 LEU A C 1
ATOM 559 O O . LEU A 1 69 ? -5.275 -2.292 -5.978 1.00 96.75 69 LEU A O 1
ATOM 563 N N . GLN A 1 70 ? -7.331 -1.406 -5.782 1.00 96.62 70 GLN A N 1
ATOM 564 C CA . GLN A 1 70 ? -7.657 -1.557 -7.198 1.00 96.62 70 GLN A CA 1
ATOM 565 C C . GLN A 1 70 ? -6.741 -0.688 -8.060 1.00 96.62 70 GLN A C 1
ATOM 567 O O . GLN A 1 70 ? -6.156 -1.188 -9.009 1.00 96.62 70 GLN A O 1
ATOM 572 N N . LYS A 1 71 ? -6.533 0.577 -7.678 1.00 97.81 71 LYS A N 1
ATOM 573 C CA . LYS A 1 71 ? -5.607 1.472 -8.380 1.00 97.81 71 LYS A CA 1
ATOM 574 C C . LYS A 1 71 ? -4.181 0.910 -8.422 1.00 97.81 71 LYS A C 1
ATOM 576 O O . LYS A 1 71 ? -3.548 0.967 -9.466 1.00 97.81 71 LYS A O 1
ATOM 581 N N . MET A 1 72 ? -3.701 0.342 -7.314 1.00 98.00 72 MET A N 1
ATOM 582 C CA . MET A 1 72 ? -2.400 -0.340 -7.274 1.00 98.00 72 MET A CA 1
ATOM 583 C C . MET A 1 72 ? -2.357 -1.512 -8.264 1.00 98.00 72 MET A C 1
ATOM 585 O O . MET A 1 72 ? -1.374 -1.671 -8.978 1.00 98.00 72 MET A O 1
ATOM 589 N N . GLN A 1 73 ? -3.411 -2.332 -8.321 1.00 97.50 73 GLN A N 1
ATOM 590 C CA . GLN A 1 73 ? -3.485 -3.440 -9.274 1.00 97.50 73 GLN A CA 1
ATOM 591 C C . GLN A 1 73 ? -3.477 -2.933 -10.721 1.00 97.50 73 GLN A C 1
ATOM 593 O O . GLN A 1 73 ? -2.720 -3.451 -11.531 1.00 97.50 73 GLN A O 1
ATOM 598 N N . ASP A 1 74 ? -4.240 -1.883 -11.026 1.00 97.94 74 ASP A N 1
ATOM 599 C CA . ASP A 1 74 ? -4.275 -1.287 -12.362 1.00 97.94 74 ASP A CA 1
ATOM 600 C C . ASP A 1 74 ? -2.891 -0.737 -12.772 1.00 97.94 74 ASP A C 1
ATOM 602 O O . ASP A 1 74 ? -2.489 -0.863 -13.927 1.00 97.94 74 ASP A O 1
ATOM 606 N N . GLU A 1 75 ? -2.144 -0.143 -11.834 1.00 97.81 75 GLU A N 1
ATOM 607 C CA . GLU A 1 75 ? -0.765 0.328 -12.040 1.00 97.81 75 GLU A CA 1
ATOM 608 C C . GLU A 1 75 ? 0.200 -0.838 -12.324 1.00 97.81 75 GLU A C 1
ATOM 610 O O . GLU A 1 75 ? 1.043 -0.740 -13.221 1.00 97.81 75 GLU A O 1
ATOM 615 N N . LEU A 1 76 ? 0.059 -1.958 -11.606 1.00 96.38 76 LEU A N 1
ATOM 616 C CA . LEU A 1 76 ? 0.846 -3.174 -11.839 1.00 96.38 76 LEU A CA 1
ATOM 617 C C . LEU A 1 76 ? 0.519 -3.815 -13.193 1.00 96.38 76 LEU A C 1
ATOM 619 O O . LEU A 1 76 ? 1.437 -4.155 -13.937 1.00 96.38 76 LEU A O 1
ATOM 623 N N . ASP A 1 77 ? -0.758 -3.914 -13.554 1.00 96.50 77 ASP A N 1
ATOM 624 C CA . ASP A 1 77 ? -1.197 -4.478 -14.834 1.00 96.50 77 ASP A CA 1
ATOM 625 C C . ASP A 1 77 ? -0.702 -3.616 -16.012 1.00 96.50 77 ASP A C 1
ATOM 627 O O . ASP A 1 77 ? -0.246 -4.130 -17.038 1.00 96.50 77 ASP A O 1
ATOM 631 N N . GLN A 1 78 ? -0.720 -2.286 -15.860 1.00 95.62 78 GLN A N 1
ATOM 632 C CA . GLN A 1 78 ? -0.124 -1.363 -16.832 1.00 95.62 78 GLN A CA 1
ATOM 633 C C . GLN A 1 78 ? 1.384 -1.579 -16.971 1.00 95.62 78 GLN A C 1
ATOM 635 O O . GLN A 1 78 ? 1.899 -1.611 -18.092 1.00 95.62 78 GLN A O 1
ATOM 640 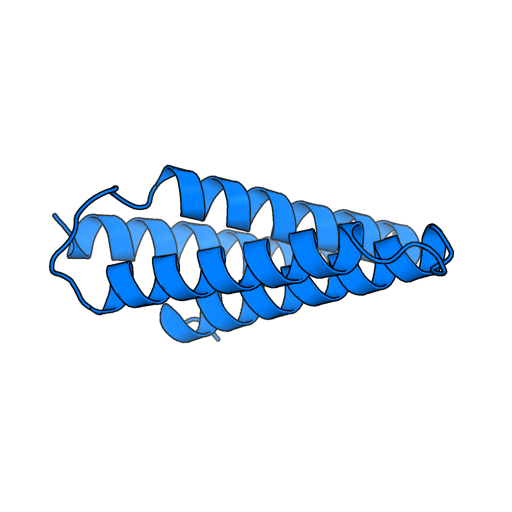N N . LEU A 1 79 ? 2.090 -1.751 -15.851 1.00 94.88 79 LEU A N 1
ATOM 641 C CA . LEU A 1 79 ? 3.521 -2.037 -15.837 1.00 94.88 79 LEU A CA 1
ATOM 642 C C . LEU A 1 79 ? 3.836 -3.387 -16.500 1.00 94.88 79 LEU A C 1
ATOM 644 O O . LEU A 1 79 ? 4.840 -3.497 -17.206 1.00 94.88 79 LEU A O 1
ATOM 648 N N . GLU A 1 80 ? 2.998 -4.407 -16.314 1.00 91.81 80 GLU A N 1
ATOM 649 C CA . GLU A 1 80 ? 3.106 -5.699 -17.003 1.00 91.81 80 GLU A CA 1
ATOM 650 C C . GLU A 1 80 ? 2.899 -5.565 -18.519 1.00 91.81 80 GLU A C 1
ATOM 652 O O . G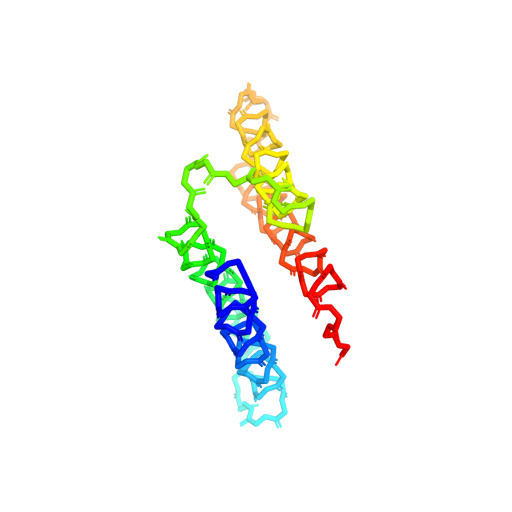LU A 1 80 ? 3.655 -6.149 -19.301 1.00 91.81 80 GLU A O 1
ATOM 657 N N . GLY A 1 81 ? 1.963 -4.716 -18.947 1.00 91.81 81 GLY A N 1
ATOM 658 C CA . GLY A 1 81 ? 1.679 -4.442 -20.358 1.00 91.81 81 GLY A CA 1
ATOM 659 C C . GLY A 1 81 ? 2.802 -3.741 -21.139 1.00 91.81 81 GLY A C 1
ATOM 660 O O . GLY A 1 81 ? 2.751 -3.700 -22.370 1.00 91.81 81 GLY A O 1
ATOM 661 N N . LEU A 1 82 ? 3.830 -3.202 -20.473 1.00 91.94 82 LEU A N 1
ATOM 662 C CA . LEU A 1 82 ? 4.974 -2.575 -21.143 1.00 91.94 82 LEU A CA 1
ATOM 663 C C . LEU A 1 82 ? 5.901 -3.630 -21.769 1.00 91.94 82 LEU A C 1
ATOM 665 O O . LEU A 1 82 ? 6.444 -4.492 -21.077 1.00 91.94 82 LEU A O 1
ATOM 669 N N . ILE A 1 83 ? 6.126 -3.536 -23.082 1.00 84.81 83 ILE A N 1
ATOM 670 C CA . ILE A 1 83 ? 6.915 -4.517 -23.853 1.00 84.81 83 ILE A CA 1
ATOM 671 C C . ILE A 1 83 ? 8.421 -4.169 -23.864 1.00 84.81 83 ILE A C 1
ATOM 673 O O . ILE A 1 83 ? 9.253 -5.071 -23.855 1.00 84.81 83 ILE A O 1
ATOM 677 N N . ASP A 1 84 ? 8.785 -2.884 -23.771 1.00 87.62 84 ASP A N 1
ATOM 678 C CA . ASP A 1 84 ? 10.173 -2.396 -23.912 1.00 87.62 84 ASP A CA 1
ATOM 679 C C . ASP A 1 84 ? 10.862 -2.032 -22.578 1.00 87.62 84 ASP A C 1
ATOM 681 O O . ASP A 1 84 ? 11.727 -1.154 -22.517 1.00 87.62 84 ASP A O 1
ATOM 685 N N . ILE A 1 85 ? 10.500 -2.699 -21.477 1.00 90.06 85 ILE A N 1
ATOM 686 C CA . ILE A 1 85 ? 11.124 -2.492 -20.161 1.00 90.06 85 ILE A CA 1
ATOM 687 C C . ILE A 1 85 ? 11.967 -3.703 -19.750 1.00 90.06 85 ILE A C 1
ATOM 689 O O . ILE A 1 85 ? 11.536 -4.850 -19.847 1.00 90.06 85 ILE A O 1
ATOM 693 N N . ARG A 1 86 ? 13.182 -3.443 -19.252 1.00 92.94 86 ARG A N 1
ATOM 694 C CA . ARG A 1 86 ? 14.054 -4.481 -18.679 1.00 92.94 86 ARG A CA 1
ATOM 695 C C . ARG A 1 86 ? 13.433 -5.056 -17.408 1.00 92.94 86 ARG A C 1
ATOM 697 O O . ARG A 1 86 ? 12.938 -4.292 -16.582 1.00 92.94 86 ARG A O 1
ATOM 704 N N . ASP A 1 87 ? 13.590 -6.359 -17.187 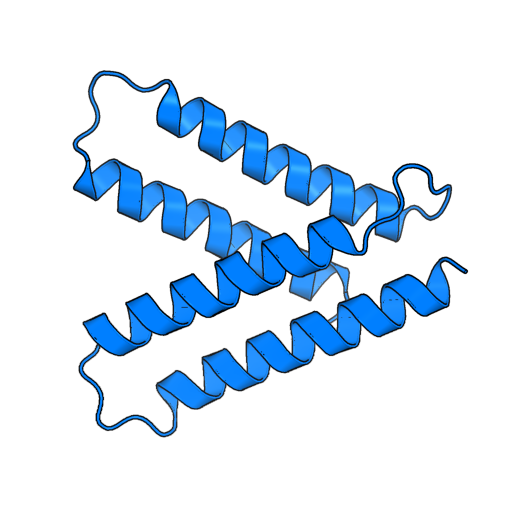1.00 90.25 87 ASP A N 1
ATOM 705 C CA . ASP A 1 87 ? 13.026 -7.063 -16.023 1.00 90.25 87 ASP A CA 1
ATOM 706 C C . ASP A 1 87 ? 13.396 -6.416 -14.685 1.00 90.25 87 ASP A C 1
ATOM 708 O O . ASP A 1 87 ? 12.536 -6.209 -13.836 1.00 90.25 87 ASP A O 1
ATOM 712 N N . HIS A 1 88 ? 14.655 -6.004 -14.515 1.00 88.94 88 HIS A N 1
ATOM 713 C CA . HIS A 1 88 ? 15.094 -5.313 -13.299 1.00 88.94 88 HIS A CA 1
ATOM 714 C C . HIS A 1 88 ? 14.368 -3.974 -13.095 1.00 88.94 88 HIS A C 1
ATOM 716 O O . HIS A 1 88 ? 13.988 -3.629 -11.978 1.00 88.94 88 HIS A O 1
ATOM 722 N N . SER A 1 89 ? 14.191 -3.187 -14.158 1.00 90.88 89 SER A N 1
ATOM 723 C CA . SER A 1 89 ? 13.480 -1.907 -14.074 1.00 90.88 89 SER A CA 1
ATOM 724 C C . SER A 1 89 ? 12.002 -2.125 -13.771 1.00 90.88 89 SER A C 1
ATOM 726 O O . SER A 1 89 ? 11.434 -1.381 -12.978 1.00 90.88 89 SER A O 1
ATOM 728 N N . ARG A 1 90 ? 11.407 -3.173 -14.350 1.00 93.75 90 ARG A N 1
ATOM 729 C CA . ARG A 1 90 ? 10.036 -3.590 -14.057 1.00 93.75 90 ARG A CA 1
ATOM 730 C C . ARG A 1 90 ? 9.889 -3.982 -12.592 1.00 93.75 90 ARG A C 1
ATOM 732 O O . ARG A 1 90 ? 8.998 -3.483 -11.923 1.00 93.75 90 ARG A O 1
ATOM 739 N N . GLN A 1 91 ? 10.796 -4.804 -12.070 1.00 92.25 91 GLN A N 1
ATOM 740 C CA . GLN A 1 91 ? 10.769 -5.207 -10.668 1.00 92.25 91 GLN A CA 1
ATOM 741 C C . GLN A 1 91 ? 10.841 -3.993 -9.731 1.00 92.25 91 GLN A C 1
ATOM 743 O O . GLN A 1 91 ? 9.992 -3.865 -8.859 1.00 92.25 91 GLN A O 1
ATOM 748 N N . MET A 1 92 ? 11.791 -3.077 -9.953 1.00 93.12 92 MET A N 1
ATOM 749 C CA . MET A 1 92 ? 11.918 -1.868 -9.129 1.00 93.12 92 MET A CA 1
ATOM 750 C C . MET A 1 92 ? 10.656 -1.001 -9.153 1.00 93.12 92 MET A C 1
ATOM 752 O O . MET A 1 92 ? 10.236 -0.512 -8.112 1.00 93.12 92 MET A O 1
ATOM 756 N N . GLN A 1 93 ? 10.051 -0.803 -10.328 1.00 94.69 93 GLN A N 1
ATOM 757 C CA . GLN A 1 93 ? 8.814 -0.026 -10.436 1.00 94.69 93 GLN A CA 1
ATOM 758 C C . GLN A 1 93 ? 7.637 -0.737 -9.762 1.00 94.69 93 GLN A C 1
ATOM 760 O O . GLN A 1 93 ? 6.832 -0.086 -9.107 1.00 94.69 93 GLN A O 1
ATOM 765 N N . GLY A 1 94 ? 7.558 -2.065 -9.865 1.00 95.62 94 GLY A N 1
ATOM 766 C CA . GLY A 1 94 ? 6.549 -2.854 -9.159 1.00 95.62 94 GLY A CA 1
ATOM 767 C C . GLY A 1 94 ? 6.696 -2.755 -7.640 1.00 95.62 94 GLY A C 1
ATOM 768 O O . GLY A 1 94 ? 5.706 -2.575 -6.937 1.00 95.62 94 GLY A O 1
ATOM 769 N N . ASP A 1 95 ? 7.930 -2.814 -7.137 1.00 95.06 95 ASP A N 1
ATOM 770 C CA . ASP A 1 95 ? 8.230 -2.638 -5.712 1.00 95.06 95 ASP A CA 1
ATOM 771 C C . ASP A 1 95 ? 7.848 -1.233 -5.219 1.00 95.06 95 ASP A C 1
ATOM 773 O O . ASP A 1 95 ? 7.289 -1.090 -4.133 1.00 95.06 95 ASP A O 1
ATOM 777 N N . GLU A 1 96 ? 8.087 -0.204 -6.032 1.00 96.00 96 GLU A N 1
ATOM 778 C CA . GLU A 1 96 ? 7.688 1.177 -5.744 1.00 96.00 96 GLU A CA 1
ATOM 779 C C . GLU A 1 96 ? 6.161 1.342 -5.678 1.00 96.00 96 GLU A C 1
ATOM 781 O O . GLU A 1 96 ? 5.650 1.930 -4.726 1.00 96.00 96 GLU A O 1
ATOM 786 N N . ILE A 1 97 ? 5.419 0.775 -6.637 1.00 97.56 97 ILE A N 1
ATOM 787 C CA . ILE A 1 97 ? 3.945 0.813 -6.660 1.00 97.56 97 ILE A CA 1
ATOM 788 C C . ILE A 1 97 ? 3.365 0.174 -5.392 1.00 97.56 97 ILE A C 1
ATOM 790 O O . ILE A 1 97 ? 2.465 0.733 -4.758 1.00 97.56 97 ILE A O 1
ATOM 794 N N . VAL A 1 98 ? 3.891 -0.993 -5.003 1.00 97.06 98 VAL A N 1
ATOM 795 C CA . VAL A 1 98 ? 3.444 -1.699 -3.795 1.00 97.06 98 VAL A CA 1
ATOM 796 C C . VAL A 1 98 ? 3.761 -0.892 -2.538 1.00 97.06 98 VAL A C 1
ATOM 798 O O . VAL A 1 98 ? 2.902 -0.770 -1.664 1.00 97.06 98 VAL A O 1
ATOM 801 N N . TRP A 1 99 ? 4.959 -0.312 -2.452 1.00 95.88 99 TRP A N 1
ATOM 802 C CA . TRP A 1 99 ? 5.349 0.510 -1.311 1.00 95.88 99 TRP A CA 1
ATOM 803 C C . TRP A 1 99 ? 4.450 1.734 -1.145 1.00 95.88 99 TRP A C 1
ATOM 805 O O . TR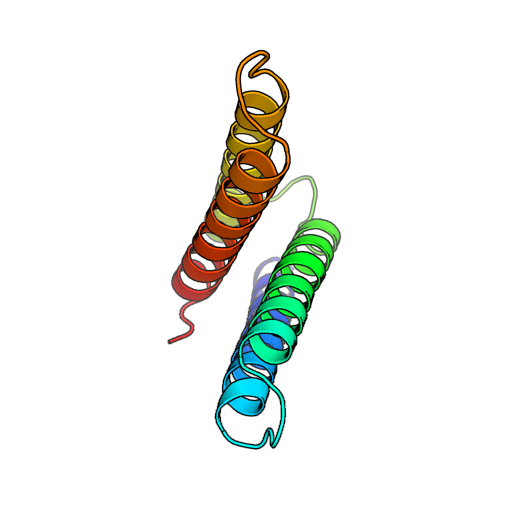P A 1 99 ? 3.931 1.959 -0.053 1.00 95.88 99 TRP A O 1
ATOM 815 N N . GLN A 1 100 ? 4.189 2.468 -2.227 1.00 97.25 100 GLN A N 1
ATOM 816 C CA . GLN A 1 100 ? 3.292 3.624 -2.192 1.00 97.25 100 GLN A CA 1
ATOM 817 C C . GLN A 1 100 ? 1.876 3.222 -1.763 1.00 97.25 100 GLN A C 1
ATOM 819 O O . GLN A 1 100 ? 1.249 3.905 -0.957 1.00 97.25 100 GLN A O 1
ATOM 824 N N . ALA A 1 101 ? 1.364 2.088 -2.250 1.00 97.56 101 ALA A N 1
ATOM 825 C CA . ALA A 1 101 ? 0.051 1.596 -1.838 1.00 97.56 101 ALA A CA 1
ATOM 826 C C . ALA A 1 101 ? 0.001 1.211 -0.357 1.00 97.56 101 ALA A C 1
ATOM 828 O O . ALA A 1 101 ? -0.997 1.482 0.312 1.00 97.56 101 ALA A O 1
ATOM 829 N N . PHE A 1 102 ? 1.071 0.604 0.157 1.00 96.94 102 PHE A N 1
ATOM 830 C CA . PHE A 1 102 ? 1.208 0.286 1.572 1.00 96.94 102 PHE A CA 1
ATOM 831 C C . PHE A 1 102 ? 1.193 1.553 2.439 1.00 96.94 102 PHE A C 1
ATOM 833 O O . PHE A 1 102 ? 0.443 1.607 3.415 1.00 96.94 102 PHE A O 1
ATOM 840 N N . GLU A 1 103 ? 1.955 2.584 2.066 1.00 96.69 103 GLU A N 1
ATOM 841 C CA . GLU A 1 103 ? 1.984 3.858 2.796 1.00 96.69 103 GLU A CA 1
ATOM 842 C C . GLU A 1 103 ? 0.644 4.590 2.750 1.00 96.69 103 GLU A C 1
ATOM 844 O O . GLU A 1 103 ? 0.147 5.035 3.786 1.00 96.69 103 GLU A O 1
ATOM 849 N N . ASP A 1 104 ? 0.007 4.647 1.581 1.00 97.38 104 ASP A N 1
ATOM 850 C CA . ASP A 1 104 ? -1.313 5.258 1.437 1.00 97.38 104 ASP A CA 1
ATOM 851 C C . ASP A 1 104 ? -2.348 4.556 2.330 1.00 97.38 104 ASP A C 1
ATOM 853 O O . ASP A 1 104 ? -3.157 5.211 2.986 1.00 97.38 104 ASP A O 1
ATOM 857 N N . ILE A 1 105 ? -2.319 3.221 2.399 1.00 96.69 105 ILE A N 1
ATOM 858 C CA . ILE A 1 105 ? -3.218 2.445 3.263 1.00 96.69 105 ILE A CA 1
ATOM 859 C C . ILE A 1 105 ? -2.949 2.726 4.742 1.00 96.69 105 ILE A C 1
ATOM 861 O O . ILE A 1 105 ? -3.905 2.912 5.498 1.00 96.69 105 ILE A O 1
ATOM 865 N N . ALA A 1 106 ? -1.682 2.788 5.160 1.00 96.00 106 ALA A N 1
ATOM 866 C CA . ALA A 1 106 ? -1.320 3.159 6.525 1.00 96.00 106 ALA A CA 1
ATOM 867 C C . ALA A 1 106 ? -1.872 4.542 6.892 1.00 96.00 106 ALA A C 1
ATOM 869 O O . ALA A 1 106 ? -2.545 4.691 7.915 1.00 96.00 106 ALA A O 1
ATOM 870 N N . TRP A 1 107 ? -1.692 5.522 6.005 1.00 96.44 107 TRP A N 1
ATOM 871 C CA . TRP A 1 107 ? -2.205 6.873 6.192 1.00 96.44 107 TRP A CA 1
ATOM 872 C C . TRP A 1 107 ? -3.738 6.913 6.265 1.00 96.44 107 TRP A C 1
ATOM 874 O O . TRP A 1 107 ? -4.309 7.536 7.160 1.00 96.44 107 TRP A O 1
ATOM 884 N N . MET A 1 108 ? -4.432 6.181 5.388 1.00 95.50 108 MET A N 1
ATOM 885 C CA . MET A 1 108 ? -5.898 6.072 5.399 1.00 95.50 108 MET A CA 1
ATOM 886 C C . MET A 1 108 ? -6.448 5.409 6.671 1.00 95.50 108 MET A C 1
ATOM 888 O O . MET A 1 108 ? -7.590 5.672 7.057 1.00 95.50 108 MET A O 1
ATOM 892 N N . LEU A 1 109 ? -5.653 4.553 7.316 1.00 94.94 109 LEU A N 1
ATOM 893 C CA . LEU A 1 109 ? -5.955 3.933 8.608 1.00 94.94 109 LEU A CA 1
ATOM 894 C C . LEU A 1 109 ? -5.509 4.793 9.806 1.00 94.94 109 LEU A C 1
ATOM 896 O O . LEU A 1 109 ? -5.750 4.404 10.949 1.00 94.94 109 LEU A O 1
ATOM 900 N N . GLY A 1 110 ? -4.903 5.959 9.560 1.00 93.56 110 GLY A N 1
ATOM 901 C CA . GLY A 1 110 ? -4.436 6.884 10.591 1.00 93.56 110 GLY A CA 1
ATOM 902 C C . GLY A 1 110 ? -3.201 6.389 11.342 1.00 93.56 110 GLY A C 1
ATOM 903 O O . GLY A 1 110 ? -3.118 6.579 12.554 1.00 93.56 110 GLY A O 1
ATOM 904 N N . ILE A 1 111 ? -2.289 5.701 10.653 1.00 92.19 111 ILE A N 1
ATOM 905 C CA . ILE A 1 111 ? -1.043 5.174 11.219 1.00 92.19 111 ILE A CA 1
ATOM 906 C C . ILE A 1 111 ? 0.129 6.027 10.710 1.00 92.19 111 ILE A C 1
ATOM 908 O O . ILE A 1 111 ? 0.241 6.239 9.503 1.00 92.19 111 ILE A O 1
ATOM 912 N N . GLU A 1 112 ? 0.982 6.499 11.629 1.00 74.38 112 GLU A N 1
ATOM 913 C CA . GLU A 1 112 ? 2.168 7.342 11.365 1.00 74.38 112 GLU A CA 1
ATOM 914 C C . GLU A 1 112 ? 3.495 6.662 11.757 1.00 74.38 112 GLU A C 1
ATOM 916 O O . GLU A 1 112 ? 3.604 6.014 12.829 1.00 74.38 112 GLU A O 1
#

Mean predicted aligned error: 4.21 Å

Sequence (112 aa):
MSDQVLQQLQGLVSEAIEERRGLVVYSRLQPVEIDRMARRVERDTIEKVRGMLPDTSQDQRLMGLRNRLQKMQDELDQLEGLIDIRDHSRQMQGDEIVWQAFEDIAWMLGIE

pLDDT: mean 91.22, std 7.74, range [59.0, 98.0]